Protein AF-A0A6B3HW92-F1 (afdb_monomer)

Radius of gyration: 14.8 Å; Cα contacts (8 Å, |Δi|>4): 88; chains: 1; bounding box: 36×32×35 Å

pLDDT: mean 83.39, std 13.57, range [47.34, 96.81]

Nearest PDB structures (foldseek):
  3mjv-assembly2_B  TM=8.533E-01  e=2.919E-03  Streptomyces nodosus
  3mjs-assembly1_A  TM=8.514E-01  e=3.133E-03  Streptomyces nodosus
  7s6c-assembly1_C  TM=8.691E-01  e=7.332E-03  Saccharopolyspora erythraea
  6wh9-assembly1_G  TM=7.352E-01  e=1.842E-02  Saccharopolyspora erythraea

Secondary structure (DSSP, 8-state):
-TTTGGGG-S---EEE-GGG-----SSS-PSPHHHHHHHHHHHHHHHTT--S-EEE--SSSS-SSTTSPP-HHHHGGG-

Mean predicted aligned error: 6.38 Å

Foldseek 3Di:
DLVPCVVVPADLAEEDAQLVDDDPPPDDDDQQSNVVVVVVVVVVCVVSVRPHDYHYDHDQLDDPDPPTHHDVSSVVVVD

Structure (mmCIF, N/CA/C/O backbone):
data_AF-A0A6B3HW92-F1
#
_entry.id   AF-A0A6B3HW92-F1
#
loop_
_atom_site.group_PDB
_atom_site.id
_atom_site.type_symbol
_atom_site.label_atom_id
_atom_site.label_alt_id
_atom_site.label_comp_id
_atom_site.label_asym_id
_atom_site.label_entity_id
_atom_site.label_seq_id
_atom_site.pdbx_PDB_ins_code
_atom_site.Cartn_x
_atom_site.Cartn_y
_atom_site.Cartn_z
_atom_site.occupancy
_atom_site.B_iso_or_equiv
_atom_site.auth_seq_id
_atom_site.auth_comp_id
_atom_site.auth_asym_id
_atom_site.auth_atom_id
_atom_site.pdbx_PDB_model_num
ATOM 1 N N . LEU A 1 1 ? -5.288 17.112 6.753 1.00 62.34 1 LEU A N 1
ATOM 2 C CA . LEU A 1 1 ? -5.911 15.776 6.877 1.00 62.34 1 LEU A CA 1
ATOM 3 C C . LEU A 1 1 ? -6.514 15.576 8.268 1.00 62.34 1 LEU A C 1
ATOM 5 O O . LEU A 1 1 ? -7.728 15.504 8.360 1.00 62.34 1 LEU A O 1
ATOM 9 N N . ALA A 1 2 ? -5.707 15.606 9.337 1.00 62.56 2 ALA A N 1
ATOM 10 C CA . ALA A 1 2 ? -6.147 15.394 10.725 1.00 62.56 2 ALA A CA 1
ATOM 11 C C . ALA A 1 2 ? -7.342 16.253 11.183 1.00 62.56 2 ALA A C 1
ATOM 13 O O . ALA A 1 2 ? -8.171 15.782 11.945 1.00 62.56 2 ALA A O 1
ATOM 14 N N . LEU A 1 3 ? -7.469 17.487 10.683 1.00 68.00 3 LEU A N 1
ATOM 15 C CA . LEU A 1 3 ? -8.580 18.384 11.029 1.00 68.00 3 LEU A CA 1
ATOM 16 C C . LEU A 1 3 ? -9.914 18.038 10.350 1.00 68.00 3 LEU A C 1
ATOM 18 O O . LEU A 1 3 ? -10.948 18.499 10.815 1.00 68.00 3 LEU A O 1
ATOM 22 N N . MET A 1 4 ? -9.900 17.253 9.269 1.00 69.94 4 MET A N 1
ATOM 23 C CA . MET A 1 4 ? -11.120 16.823 8.572 1.00 69.94 4 MET A CA 1
ATOM 24 C C . MET A 1 4 ? -11.621 15.466 9.060 1.00 69.94 4 MET A C 1
ATOM 26 O O . MET A 1 4 ? -12.812 15.227 9.125 1.00 69.94 4 MET A O 1
ATOM 30 N N . LEU A 1 5 ? -10.726 14.585 9.498 1.00 66.81 5 LEU A N 1
ATOM 31 C CA . LEU A 1 5 ? -11.079 13.230 9.930 1.00 66.81 5 LEU A CA 1
ATOM 32 C C . LEU A 1 5 ? -12.125 13.110 11.065 1.00 66.81 5 LEU A C 1
ATOM 34 O O . LEU A 1 5 ? -12.864 12.125 11.038 1.00 66.81 5 LEU A O 1
ATOM 38 N N . PRO A 1 6 ? -12.274 14.061 12.015 1.00 64.50 6 PRO A N 1
ATOM 39 C CA . PRO A 1 6 ? -13.277 13.966 13.076 1.00 64.50 6 PRO A CA 1
ATOM 40 C C . PRO A 1 6 ? -14.721 13.888 12.565 1.00 64.50 6 PRO A C 1
ATOM 42 O O . P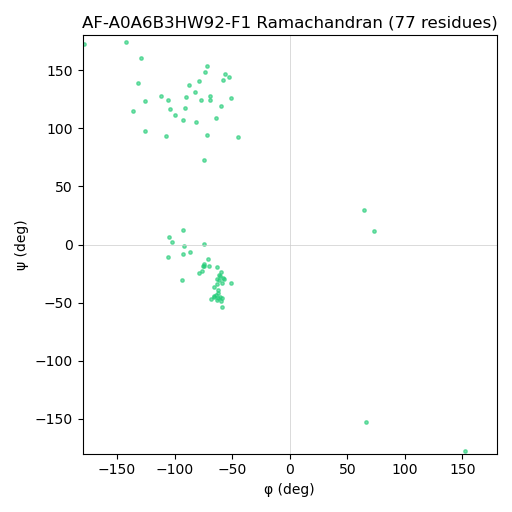RO A 1 6 ? -15.581 13.370 13.274 1.00 64.50 6 PRO A O 1
ATOM 45 N N . GLU A 1 7 ? -15.000 14.373 11.348 1.00 71.06 7 GLU A N 1
ATOM 46 C CA . GLU A 1 7 ? -16.346 14.335 10.759 1.00 71.06 7 GLU A CA 1
ATOM 47 C C . GLU A 1 7 ? -16.758 12.933 10.273 1.00 71.06 7 GLU A C 1
ATOM 49 O O . GLU A 1 7 ? -17.945 12.663 10.100 1.00 71.06 7 GLU A O 1
ATOM 54 N N . PHE A 1 8 ? -15.796 12.017 10.109 1.00 70.12 8 PHE A N 1
ATOM 55 C CA . PHE A 1 8 ? -16.013 10.679 9.547 1.00 70.12 8 PHE A CA 1
ATOM 56 C C . PHE A 1 8 ? -16.060 9.554 10.594 1.00 70.12 8 PHE A C 1
ATOM 58 O O . PHE A 1 8 ? -16.223 8.388 10.234 1.00 70.12 8 PHE A O 1
ATOM 65 N N . GLY A 1 9 ? -15.954 9.877 11.888 1.00 76.00 9 GLY A N 1
ATOM 66 C CA . GLY A 1 9 ? -15.910 8.875 12.956 1.00 76.00 9 GLY A CA 1
ATOM 67 C C . GLY A 1 9 ? -14.644 8.008 12.903 1.00 76.00 9 GLY A C 1
ATOM 68 O O . GLY A 1 9 ? -13.589 8.447 12.451 1.00 76.00 9 GLY A O 1
ATOM 69 N N . THR A 1 10 ? -14.718 6.772 13.405 1.00 83.75 10 THR A N 1
ATOM 70 C CA . THR A 1 10 ? -13.567 5.855 13.412 1.00 83.75 10 THR A CA 1
ATOM 71 C C . THR A 1 10 ? -13.222 5.392 11.995 1.00 83.75 10 THR A C 1
ATOM 73 O O . THR A 1 10 ? -14.053 4.810 11.300 1.00 83.75 10 THR A O 1
ATOM 76 N N . LEU A 1 11 ? -11.970 5.597 11.583 1.00 87.94 11 LEU A N 1
ATOM 77 C CA . LEU A 1 11 ? -11.449 5.119 10.304 1.00 87.94 11 LEU A CA 1
ATOM 78 C C . LEU A 1 11 ? -11.329 3.591 10.293 1.00 87.94 11 LEU A C 1
ATOM 80 O O . LEU A 1 11 ? -10.665 3.009 11.146 1.00 87.94 11 LEU A O 1
ATOM 84 N N . ALA A 1 12 ? -11.899 2.952 9.271 1.00 92.75 12 ALA A N 1
ATOM 85 C CA . ALA A 1 12 ? -11.663 1.532 8.998 1.00 92.75 12 ALA A CA 1
ATOM 86 C C . ALA A 1 12 ? -10.267 1.269 8.396 1.00 92.75 12 ALA A C 1
ATOM 88 O O . ALA A 1 12 ? -9.784 0.141 8.429 1.00 92.75 12 ALA A O 1
ATOM 89 N N . GLY A 1 13 ? -9.629 2.310 7.852 1.00 93.25 13 GLY A N 1
ATOM 90 C CA . GLY A 1 13 ? -8.250 2.307 7.376 1.00 93.25 13 GLY A CA 1
ATOM 91 C C . GLY A 1 13 ? -8.003 3.316 6.257 1.00 93.25 13 GLY A C 1
ATOM 92 O O . GLY A 1 13 ? -8.887 4.092 5.888 1.00 93.25 13 GLY A O 1
ATOM 93 N N . VAL A 1 14 ? -6.773 3.325 5.754 1.00 94.06 14 VAL A N 1
ATOM 94 C CA . VAL A 1 14 ? -6.243 4.311 4.811 1.00 94.06 14 VAL A CA 1
ATOM 95 C C . VAL A 1 14 ? -5.688 3.581 3.596 1.00 94.06 14 VAL A C 1
ATOM 97 O O . VAL A 1 14 ? -4.802 2.742 3.725 1.00 94.06 14 VAL A O 1
ATOM 100 N N . LEU A 1 15 ? -6.182 3.917 2.404 1.00 95.81 15 LEU A N 1
ATOM 101 C CA . LEU A 1 15 ? -5.609 3.454 1.140 1.00 95.81 15 LEU A CA 1
ATOM 102 C C . LEU A 1 15 ? -4.720 4.556 0.554 1.00 95.81 15 LEU A C 1
ATOM 104 O O . LEU A 1 15 ? -5.211 5.599 0.124 1.00 95.81 15 LEU A O 1
ATOM 108 N N . SER A 1 16 ? -3.413 4.319 0.531 1.00 94.31 16 SER A N 1
ATOM 109 C CA . SER A 1 16 ? -2.421 5.212 -0.061 1.00 94.31 16 SER A CA 1
ATOM 110 C C . SER A 1 16 ? -2.188 4.877 -1.529 1.00 94.31 16 SER A C 1
ATOM 112 O O . SER A 1 16 ? -1.849 3.745 -1.874 1.00 94.31 16 SER A O 1
ATOM 114 N N . LEU A 1 17 ? -2.311 5.891 -2.386 1.00 93.06 17 LEU A N 1
ATOM 115 C CA . LEU A 1 17 ? -1.936 5.837 -3.803 1.00 93.06 17 LEU A CA 1
ATOM 116 C C . LEU A 1 17 ? -0.621 6.582 -4.082 1.00 93.06 17 LEU A C 1
ATOM 118 O O . LEU A 1 17 ? -0.241 6.743 -5.238 1.00 93.06 17 LEU A O 1
ATOM 122 N N . LEU A 1 18 ? 0.076 7.050 -3.039 1.00 89.88 18 LEU A N 1
ATOM 123 C CA . LEU A 1 18 ? 1.298 7.857 -3.167 1.00 89.88 18 LEU A CA 1
ATOM 124 C C . LEU A 1 18 ? 2.421 7.098 -3.878 1.00 89.88 18 LEU A C 1
ATOM 126 O O . LEU A 1 18 ? 3.207 7.696 -4.603 1.00 89.88 18 LEU A O 1
ATOM 130 N N . ALA A 1 19 ? 2.449 5.775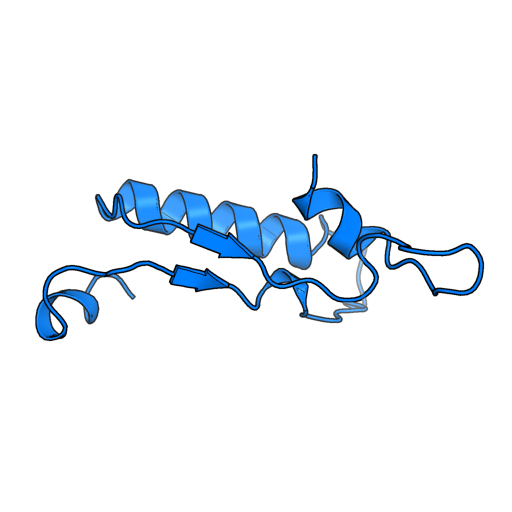 -3.728 1.00 88.81 19 ALA A N 1
ATOM 131 C CA . ALA A 1 19 ? 3.416 4.929 -4.405 1.00 88.81 19 ALA A CA 1
ATOM 132 C C . ALA A 1 19 ? 3.171 4.797 -5.918 1.00 88.81 19 ALA A C 1
ATOM 134 O O . ALA A 1 19 ? 4.045 4.327 -6.636 1.00 88.81 19 ALA A O 1
ATOM 135 N N . LEU A 1 20 ? 2.012 5.233 -6.424 1.00 88.50 20 LEU A N 1
ATOM 136 C CA . LEU A 1 20 ? 1.712 5.276 -7.858 1.00 88.50 20 LEU A CA 1
ATOM 137 C C . LEU A 1 20 ? 2.175 6.571 -8.530 1.00 88.50 20 LEU A C 1
ATOM 139 O O . LEU A 1 20 ? 2.047 6.682 -9.749 1.00 88.50 20 LEU A O 1
ATOM 143 N N . ALA A 1 21 ? 2.660 7.550 -7.761 1.00 76.69 21 ALA A N 1
ATOM 144 C CA . ALA A 1 21 ? 3.162 8.795 -8.315 1.00 76.69 21 ALA A CA 1
ATOM 145 C C . ALA A 1 21 ? 4.396 8.508 -9.184 1.00 76.69 21 ALA A C 1
ATOM 147 O O . ALA A 1 21 ? 5.462 8.151 -8.688 1.00 76.69 21 ALA A O 1
ATOM 148 N N . ASP A 1 22 ? 4.228 8.649 -10.496 1.00 63.75 22 ASP A N 1
ATOM 149 C CA . ASP A 1 22 ? 5.328 8.661 -11.450 1.00 63.75 22 ASP A CA 1
ATOM 150 C C . ASP A 1 22 ? 5.908 10.079 -11.444 1.00 63.75 22 ASP A C 1
ATOM 152 O O . ASP A 1 22 ? 5.287 10.994 -11.982 1.00 63.75 22 ASP A O 1
ATOM 156 N N . ASP A 1 23 ? 7.077 10.281 -10.835 1.00 60.94 23 ASP A N 1
ATOM 157 C CA . ASP A 1 23 ? 7.760 11.572 -10.923 1.00 60.94 23 ASP A CA 1
ATOM 158 C C . ASP A 1 23 ? 9.197 11.386 -11.425 1.00 60.94 23 ASP A C 1
ATOM 160 O O . ASP A 1 23 ? 10.106 11.067 -10.652 1.00 60.94 23 ASP A O 1
ATOM 164 N N . PRO A 1 24 ? 9.455 11.587 -12.729 1.00 56.03 24 PRO A N 1
ATOM 165 C CA . PRO A 1 24 ? 10.782 11.954 -13.174 1.00 56.03 24 PRO A CA 1
ATOM 166 C C . PRO A 1 24 ? 10.984 13.426 -12.794 1.00 56.03 24 PRO A C 1
ATOM 168 O O . PRO A 1 24 ? 10.938 14.298 -13.660 1.00 56.03 24 PRO A O 1
ATOM 171 N N . HIS A 1 25 ? 11.166 13.724 -11.502 1.00 49.97 25 HIS A N 1
ATOM 172 C CA . HIS A 1 25 ? 11.430 15.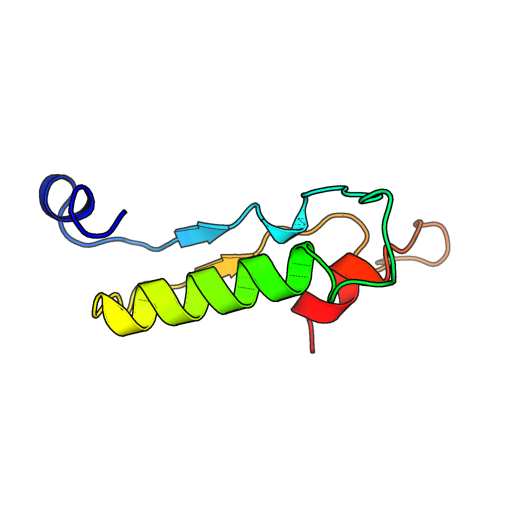095 -11.076 1.00 49.97 25 HIS A CA 1
ATOM 173 C C . HIS A 1 25 ? 12.719 15.573 -11.771 1.00 49.97 25 HIS A C 1
ATOM 175 O O . HIS A 1 25 ? 13.772 14.950 -11.586 1.00 49.97 25 HIS A O 1
ATOM 181 N N . PRO A 1 26 ? 12.686 16.635 -12.598 1.00 47.34 26 PRO A N 1
ATOM 182 C CA . PRO A 1 26 ? 13.884 17.137 -13.252 1.00 47.34 26 PRO A CA 1
ATOM 183 C C . PRO A 1 26 ? 14.760 17.832 -12.201 1.00 47.34 26 PRO A C 1
ATOM 185 O O . PRO A 1 26 ? 14.576 19.003 -11.885 1.00 47.34 26 PRO A O 1
ATOM 188 N N . GLY A 1 27 ? 15.708 17.090 -11.629 1.00 56.69 27 GLY A N 1
ATOM 189 C CA . GLY A 1 27 ? 16.588 17.564 -10.564 1.00 56.69 27 GLY A CA 1
ATOM 190 C C . GLY A 1 27 ? 17.606 16.503 -10.121 1.00 56.69 27 GLY A C 1
ATOM 191 O O . GLY A 1 27 ? 17.557 15.364 -10.590 1.00 56.69 27 GLY A O 1
ATOM 192 N N . PRO A 1 28 ? 18.572 16.854 -9.250 1.00 52.03 28 PRO A N 1
ATOM 193 C CA . PRO A 1 28 ? 19.492 15.875 -8.664 1.00 52.03 28 PRO A CA 1
ATOM 194 C C . PRO A 1 28 ? 18.697 14.776 -7.945 1.00 52.03 28 PRO A C 1
ATOM 196 O O . PRO A 1 28 ? 17.647 15.089 -7.400 1.00 52.03 28 PRO A O 1
ATOM 199 N N . ARG A 1 29 ? 19.191 13.520 -7.938 1.00 54.00 29 ARG A N 1
ATOM 200 C CA . ARG A 1 29 ? 18.535 12.343 -7.318 1.00 54.00 29 ARG A CA 1
ATOM 201 C C . ARG A 1 29 ? 17.991 12.680 -5.924 1.00 54.00 29 ARG A C 1
ATOM 203 O O . ARG A 1 29 ? 18.708 12.577 -4.931 1.00 54.00 29 ARG A O 1
ATOM 210 N N . THR A 1 30 ? 16.729 13.075 -5.860 1.00 57.75 30 THR A N 1
ATOM 211 C CA . THR A 1 30 ? 15.971 13.165 -4.622 1.00 57.75 30 THR A CA 1
ATOM 212 C C . THR A 1 30 ? 15.660 11.745 -4.156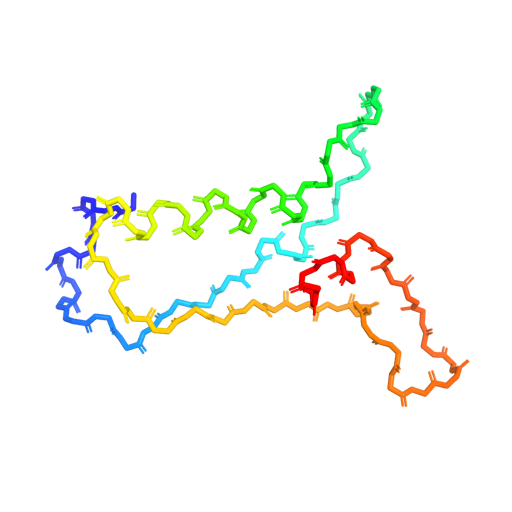 1.00 57.75 30 THR A C 1
ATOM 214 O O . THR A 1 30 ? 15.618 10.829 -4.987 1.00 57.75 30 THR A O 1
ATOM 217 N N . PRO A 1 31 ? 15.469 11.516 -2.844 1.00 60.38 31 PRO A N 1
ATOM 218 C CA . PRO A 1 31 ? 14.885 10.263 -2.391 1.00 60.38 31 PRO A CA 1
ATOM 219 C C . PRO A 1 31 ? 13.569 10.032 -3.134 1.00 60.38 31 PRO A C 1
ATOM 221 O O . PRO A 1 31 ? 12.866 10.986 -3.474 1.00 60.38 31 PRO A O 1
ATOM 224 N N . ASP A 1 32 ? 13.292 8.767 -3.442 1.00 69.81 32 ASP A N 1
ATOM 225 C CA . ASP A 1 32 ? 12.156 8.386 -4.268 1.00 69.81 32 ASP A CA 1
ATOM 226 C C . ASP A 1 32 ? 10.873 9.036 -3.736 1.00 69.81 32 ASP A C 1
ATOM 228 O O . ASP A 1 32 ? 10.571 8.933 -2.541 1.00 69.81 32 ASP A O 1
ATOM 232 N N . ALA A 1 33 ? 10.145 9.749 -4.598 1.00 73.94 33 ALA A N 1
ATOM 233 C CA . ALA A 1 33 ? 8.911 10.431 -4.220 1.00 73.94 33 ALA A CA 1
ATOM 234 C C . ALA A 1 33 ? 7.880 9.432 -3.669 1.00 73.94 33 ALA A C 1
ATOM 236 O O . ALA A 1 33 ? 7.161 9.746 -2.717 1.00 73.94 33 ALA A O 1
ATOM 237 N N . CYS A 1 34 ? 7.891 8.202 -4.196 1.00 79.19 34 CYS A N 1
ATOM 238 C CA . CYS A 1 34 ? 7.097 7.078 -3.716 1.00 79.19 34 CYS A CA 1
ATOM 239 C C . CYS A 1 34 ? 7.398 6.755 -2.242 1.00 79.19 34 CYS A C 1
ATOM 241 O O . CYS A 1 34 ? 6.492 6.742 -1.399 1.00 79.19 34 CYS A O 1
ATOM 243 N N . LEU A 1 35 ? 8.677 6.538 -1.907 1.00 85.44 35 LEU A N 1
ATOM 244 C CA . LEU A 1 35 ? 9.087 6.183 -0.547 1.00 85.44 35 LEU A CA 1
ATOM 245 C C . LEU A 1 35 ? 8.884 7.357 0.412 1.00 85.44 35 LEU A C 1
ATOM 247 O O . LEU A 1 35 ? 8.301 7.193 1.482 1.00 85.44 35 LEU A O 1
ATOM 251 N N . THR A 1 36 ? 9.320 8.552 0.014 1.00 87.00 36 THR A N 1
ATOM 252 C CA . THR A 1 36 ? 9.220 9.758 0.845 1.00 87.00 36 THR A CA 1
ATOM 253 C C . THR A 1 36 ? 7.763 10.075 1.173 1.00 87.00 36 THR A C 1
ATOM 255 O O . THR A 1 36 ? 7.436 10.316 2.334 1.00 87.00 36 THR A O 1
ATOM 258 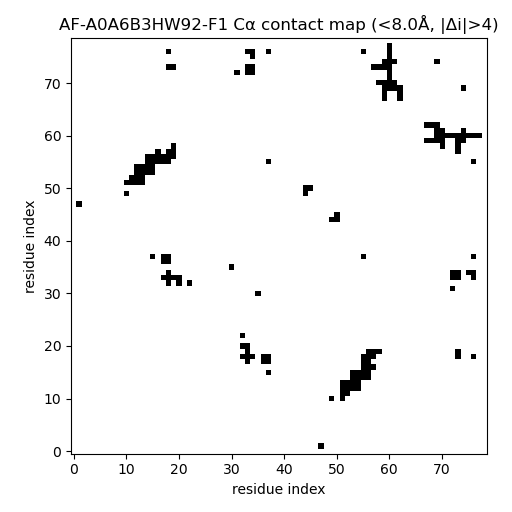N N . GLY A 1 37 ? 6.867 10.014 0.182 1.00 87.44 37 GLY A N 1
ATOM 259 C CA . GLY A 1 37 ? 5.435 10.213 0.397 1.00 87.44 37 GLY A CA 1
ATOM 260 C C . GLY A 1 37 ? 4.832 9.163 1.332 1.00 87.44 37 GLY A C 1
ATOM 261 O O . GLY A 1 37 ? 4.066 9.508 2.231 1.00 87.44 37 GLY A O 1
ATOM 262 N N . THR A 1 38 ? 5.217 7.895 1.172 1.00 90.94 38 THR A N 1
ATOM 263 C CA . THR A 1 38 ? 4.745 6.800 2.036 1.00 90.94 38 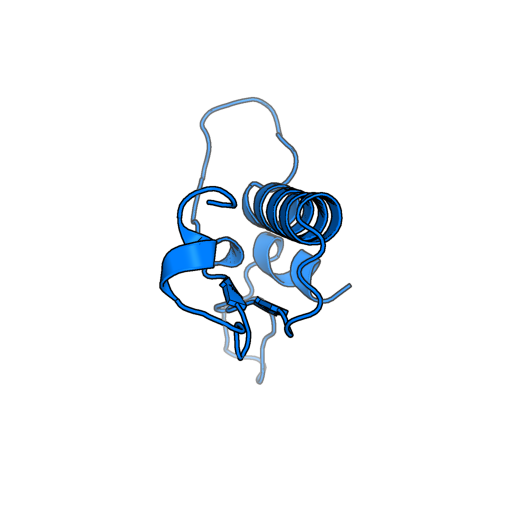THR A CA 1
ATOM 264 C C . THR A 1 38 ? 5.203 6.980 3.488 1.00 90.94 38 THR A C 1
ATOM 266 O O . THR A 1 38 ? 4.394 6.834 4.405 1.00 90.94 38 THR A O 1
ATOM 269 N N . LEU A 1 39 ? 6.463 7.370 3.712 1.00 92.44 39 LEU A N 1
ATOM 270 C CA . LEU A 1 39 ? 6.999 7.641 5.050 1.00 92.44 39 LEU A CA 1
ATOM 271 C C . LEU A 1 39 ? 6.328 8.848 5.711 1.00 92.44 39 LEU A C 1
ATOM 273 O O . LEU A 1 39 ? 5.947 8.768 6.878 1.00 92.44 39 LEU A O 1
ATOM 277 N N . LEU A 1 40 ? 6.139 9.942 4.967 1.00 92.88 40 LEU A N 1
ATOM 278 C CA . LEU A 1 40 ? 5.457 11.134 5.476 1.00 92.88 40 LEU A CA 1
ATOM 279 C C . LEU A 1 40 ? 4.003 10.839 5.854 1.00 92.88 40 LEU A C 1
ATOM 281 O O . LEU A 1 40 ? 3.521 11.338 6.869 1.00 92.88 40 LEU A O 1
ATOM 285 N N . LEU A 1 41 ? 3.305 10.011 5.070 1.00 92.50 41 LEU A N 1
ATOM 286 C CA . LEU A 1 41 ? 1.953 9.577 5.413 1.00 92.50 41 LEU A CA 1
ATOM 287 C C . LEU A 1 41 ? 1.947 8.761 6.709 1.00 92.50 41 LEU A C 1
ATOM 289 O O . LEU A 1 41 ? 1.140 9.043 7.591 1.00 92.50 41 LEU A O 1
ATOM 293 N N . LEU A 1 42 ? 2.847 7.784 6.838 1.00 93.56 42 LEU A N 1
ATOM 294 C CA . LEU A 1 42 ? 2.948 6.954 8.039 1.00 93.56 42 LEU A CA 1
ATOM 295 C C . LEU A 1 42 ? 3.213 7.806 9.291 1.00 93.56 42 LEU A C 1
ATOM 297 O O . LEU A 1 42 ? 2.536 7.638 10.304 1.00 93.56 42 LEU A O 1
ATOM 301 N N . GLN A 1 43 ? 4.150 8.754 9.198 1.00 94.50 43 GLN A N 1
ATOM 302 C CA . GLN A 1 43 ? 4.454 9.703 10.272 1.00 94.50 43 GLN A CA 1
ATOM 303 C C . GLN A 1 43 ? 3.232 10.551 10.632 1.00 94.50 43 GLN A C 1
ATOM 305 O O . GLN A 1 43 ? 2.855 10.610 11.796 1.00 94.50 43 GLN A O 1
ATOM 310 N N . ALA A 1 44 ? 2.552 11.127 9.638 1.00 92.19 44 ALA A N 1
ATOM 311 C CA . ALA A 1 44 ? 1.381 11.967 9.871 1.00 92.19 44 ALA A CA 1
ATOM 312 C C . ALA A 1 44 ? 0.210 11.209 10.521 1.00 92.19 44 ALA A C 1
ATOM 314 O O . ALA A 1 44 ? -0.531 11.795 11.314 1.00 92.19 44 ALA A O 1
ATOM 315 N N . LEU A 1 45 ? 0.025 9.923 10.196 1.00 91.81 45 LEU A N 1
ATOM 316 C CA . LEU A 1 45 ? -0.970 9.070 10.855 1.00 91.81 45 LEU A CA 1
ATOM 317 C C . LEU A 1 45 ? -0.613 8.844 12.330 1.00 91.81 45 LEU A C 1
ATOM 319 O O . LEU A 1 45 ? -1.480 9.017 13.187 1.00 91.81 45 LEU A O 1
ATOM 323 N N . GLY A 1 46 ? 0.660 8.553 12.624 1.00 92.25 46 GLY A N 1
ATOM 324 C CA . GLY A 1 46 ? 1.166 8.412 13.993 1.00 92.25 46 GLY A CA 1
ATOM 325 C C . GLY A 1 46 ? 1.038 9.700 14.811 1.00 92.25 46 GLY A C 1
ATOM 326 O O . GLY A 1 46 ? 0.501 9.674 15.917 1.00 92.25 46 GLY A O 1
ATOM 327 N N . ASP A 1 47 ? 1.420 10.840 14.235 1.00 93.06 47 ASP A N 1
ATOM 328 C CA . ASP A 1 47 ? 1.284 12.165 14.857 1.00 93.06 47 ASP A CA 1
ATOM 329 C C . ASP A 1 47 ? -0.184 12.526 15.150 1.00 93.06 47 ASP A C 1
ATOM 331 O O . ASP A 1 47 ? -0.477 13.302 16.060 1.00 93.06 47 ASP A O 1
ATOM 335 N N . SER A 1 48 ? -1.117 11.954 14.383 1.00 89.19 48 SER A N 1
ATOM 336 C CA . SER A 1 48 ? -2.562 12.156 14.543 1.00 89.19 48 SER A CA 1
ATOM 337 C C . SER A 1 48 ? -3.231 11.119 15.455 1.00 89.19 48 SER A C 1
ATOM 339 O O . SER A 1 48 ? -4.442 11.203 15.659 1.00 89.19 48 SER A O 1
ATOM 341 N N . GLY A 1 49 ? -2.486 10.138 15.979 1.00 89.75 49 GLY A N 1
ATOM 342 C CA . GLY A 1 49 ? -3.033 9.049 16.798 1.00 89.75 49 GLY A CA 1
ATOM 343 C C . GLY A 1 49 ? -3.999 8.131 16.041 1.00 89.75 49 GLY A C 1
ATOM 344 O O . GLY A 1 49 ? -4.959 7.629 16.624 1.00 89.75 49 GLY A O 1
ATOM 345 N N . ILE A 1 50 ? -3.809 7.968 14.728 1.00 89.62 50 ILE A N 1
ATOM 346 C CA . ILE A 1 50 ? -4.662 7.118 13.892 1.00 89.62 50 ILE A CA 1
ATOM 347 C C . ILE A 1 50 ? -4.057 5.717 13.823 1.00 89.62 50 ILE A C 1
ATOM 349 O O . ILE A 1 50 ? -3.095 5.489 13.095 1.00 89.62 50 ILE A O 1
ATOM 353 N N . ASP A 1 51 ? -4.695 4.771 14.509 1.00 90.62 51 ASP A N 1
ATOM 354 C CA . ASP A 1 51 ? -4.272 3.362 14.565 1.00 90.62 51 ASP A CA 1
ATOM 355 C C . ASP A 1 51 ? -4.944 2.472 13.500 1.00 90.62 51 ASP A C 1
ATOM 357 O O . ASP A 1 51 ? -4.913 1.241 13.570 1.00 90.62 51 ASP A O 1
ATOM 361 N N . ALA A 1 52 ? -5.606 3.077 12.512 1.00 92.44 52 ALA A N 1
ATOM 362 C CA . ALA A 1 52 ? -6.289 2.338 11.459 1.00 92.44 52 ALA A CA 1
ATOM 363 C C . ALA A 1 52 ? -5.277 1.728 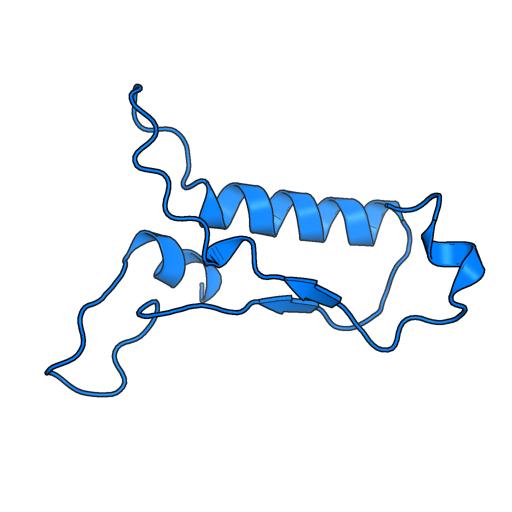10.460 1.00 92.44 52 ALA A C 1
ATOM 365 O O . ALA A 1 52 ? -4.231 2.331 10.209 1.00 92.44 52 ALA A O 1
ATOM 366 N N . PRO A 1 53 ? -5.572 0.568 9.842 1.00 95.75 53 PRO A N 1
ATOM 367 C CA . PRO A 1 53 ? -4.653 -0.062 8.899 1.00 95.75 53 PRO A CA 1
ATOM 368 C C . PRO A 1 53 ? -4.301 0.852 7.719 1.00 95.75 53 PRO A C 1
ATOM 370 O O . PRO A 1 53 ? -5.169 1.537 7.175 1.00 95.75 53 PRO A O 1
ATOM 373 N N . LEU A 1 54 ? -3.041 0.809 7.287 1.00 94.75 54 LEU A N 1
ATOM 374 C CA . LEU A 1 54 ? -2.555 1.468 6.077 1.00 94.75 54 LEU A CA 1
ATOM 375 C C . LEU A 1 54 ? -2.314 0.422 4.982 1.00 94.75 54 LEU A C 1
ATOM 377 O O . LEU A 1 54 ? -1.535 -0.510 5.173 1.00 94.75 54 LEU A O 1
ATOM 381 N N . TRP A 1 55 ? -2.936 0.608 3.820 1.00 96.81 55 TRP A N 1
ATOM 382 C CA . TRP A 1 55 ? -2.666 -0.165 2.607 1.00 96.81 55 TRP A CA 1
ATOM 383 C C . TRP A 1 55 ? -2.016 0.726 1.555 1.00 96.81 55 TRP A C 1
ATOM 385 O O . TRP A 1 55 ? -2.556 1.774 1.209 1.00 96.81 55 TRP A O 1
ATOM 395 N N . CYS A 1 56 ? -0.881 0.299 1.007 1.00 95.44 56 CYS A N 1
ATOM 396 C CA . CYS A 1 56 ? -0.177 1.013 -0.057 1.00 95.44 56 CYS A CA 1
ATOM 397 C C . CYS A 1 56 ? -0.407 0.314 -1.399 1.00 95.44 56 CYS A C 1
ATOM 399 O O . CYS A 1 56 ? 0.004 -0.832 -1.585 1.00 95.44 56 CYS A O 1
ATOM 401 N N . ALA A 1 57 ? -1.049 0.998 -2.344 1.00 95.38 57 ALA A N 1
ATOM 402 C CA . ALA A 1 57 ? -1.223 0.484 -3.697 1.00 95.38 57 ALA A CA 1
ATOM 403 C C . ALA A 1 57 ? 0.036 0.741 -4.535 1.00 95.38 57 ALA A C 1
ATOM 405 O O . ALA A 1 57 ? 0.525 1.867 -4.599 1.00 95.38 57 ALA A O 1
ATOM 406 N N . THR A 1 58 ? 0.523 -0.293 -5.217 1.00 92.94 58 THR A N 1
ATOM 407 C CA . THR A 1 58 ? 1.663 -0.222 -6.142 1.00 92.94 58 THR A CA 1
ATOM 408 C C . THR A 1 58 ? 1.303 -0.850 -7.492 1.00 92.94 58 THR A C 1
ATOM 410 O O . THR A 1 58 ? 0.344 -1.617 -7.593 1.00 92.94 58 THR A O 1
ATOM 413 N N . ARG A 1 59 ? 2.058 -0.523 -8.545 1.00 92.19 59 ARG A N 1
ATOM 414 C CA . ARG A 1 59 ? 1.955 -1.094 -9.894 1.00 92.19 59 ARG A CA 1
ATOM 415 C C . ARG A 1 59 ? 3.354 -1.393 -10.428 1.00 92.19 59 ARG A C 1
ATOM 417 O O . ARG A 1 59 ? 4.134 -0.477 -10.662 1.00 92.19 59 ARG A O 1
ATOM 424 N N . GLY A 1 60 ? 3.659 -2.670 -10.644 1.00 91.69 60 GLY A N 1
ATOM 425 C CA . GLY A 1 60 ? 4.990 -3.105 -11.081 1.00 91.69 60 GLY A CA 1
ATOM 426 C C . GLY A 1 60 ? 6.060 -3.023 -9.986 1.00 91.69 60 GLY A C 1
ATOM 427 O O . GLY A 1 60 ? 7.240 -3.142 -10.284 1.00 91.69 60 GLY A O 1
ATOM 428 N N . ALA A 1 61 ? 5.693 -2.819 -8.715 1.00 92.31 61 ALA A N 1
ATOM 429 C CA . ALA A 1 61 ? 6.649 -2.911 -7.603 1.00 92.31 61 ALA A CA 1
ATOM 430 C C . ALA A 1 61 ? 7.231 -4.323 -7.446 1.00 92.31 61 ALA A C 1
ATOM 432 O O . ALA A 1 61 ? 8.365 -4.484 -7.005 1.00 92.31 61 ALA A O 1
ATOM 433 N N . VAL A 1 62 ? 6.446 -5.332 -7.822 1.00 93.88 62 VAL A N 1
ATOM 434 C CA . VAL A 1 62 ? 6.812 -6.745 -7.833 1.00 93.88 62 VAL A CA 1
ATOM 435 C C . VAL A 1 62 ? 6.390 -7.307 -9.184 1.00 93.88 62 VAL A C 1
ATOM 437 O O . VAL A 1 62 ? 5.318 -6.956 -9.672 1.00 93.88 62 VAL A O 1
ATOM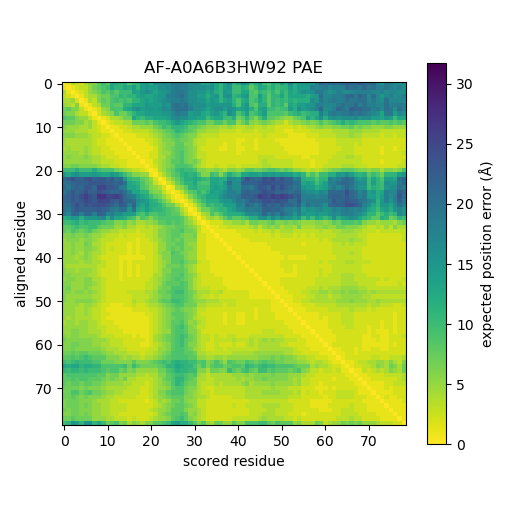 440 N N . ALA A 1 63 ? 7.233 -8.157 -9.765 1.00 94.81 63 ALA A N 1
ATOM 441 C CA . ALA A 1 63 ? 6.882 -8.965 -10.922 1.00 94.81 63 ALA A CA 1
ATOM 442 C C . ALA A 1 63 ? 6.329 -10.313 -10.436 1.00 94.81 63 ALA A C 1
ATOM 444 O O . ALA A 1 63 ? 7.034 -11.061 -9.750 1.00 94.81 63 ALA A O 1
ATOM 445 N N . ALA A 1 64 ? 5.068 -10.603 -10.745 1.00 92.75 64 ALA A N 1
ATOM 446 C CA . ALA A 1 64 ? 4.423 -11.880 -10.448 1.00 92.75 64 ALA A CA 1
ATOM 447 C C . ALA A 1 64 ? 4.867 -12.988 -11.420 1.00 92.75 64 ALA A C 1
ATOM 449 O O . ALA A 1 64 ? 4.819 -14.171 -11.077 1.00 92.75 64 ALA A O 1
ATOM 450 N N . ASP A 1 65 ? 5.349 -12.604 -12.604 1.00 94.06 65 ASP A N 1
ATOM 451 C CA . ASP A 1 65 ? 6.001 -13.483 -13.570 1.00 94.06 65 ASP A CA 1
ATOM 452 C C . ASP A 1 65 ? 7.182 -12.789 -14.277 1.00 94.06 65 ASP A C 1
ATOM 454 O O . ASP A 1 65 ? 7.454 -11.609 -14.076 1.00 94.06 65 ASP A O 1
ATOM 458 N N . GLY A 1 66 ? 7.927 -13.534 -15.099 1.00 92.62 66 GLY A N 1
ATOM 459 C CA . GLY A 1 66 ? 9.144 -13.035 -15.751 1.00 92.62 66 GLY A CA 1
ATOM 460 C C . GLY A 1 66 ? 8.931 -12.062 -16.917 1.00 92.62 66 GLY A C 1
ATOM 461 O O . GLY A 1 66 ? 9.915 -11.662 -17.539 1.00 92.62 66 GLY A O 1
ATOM 462 N N . THR A 1 67 ? 7.688 -11.724 -17.261 1.00 93.69 67 THR A N 1
ATOM 463 C CA . THR A 1 67 ? 7.342 -10.849 -18.393 1.00 93.69 67 THR A CA 1
ATOM 464 C C . THR A 1 67 ? 6.901 -9.452 -17.965 1.00 93.69 67 THR A C 1
ATOM 466 O O . THR A 1 67 ? 6.814 -8.555 -18.805 1.00 93.69 67 THR A O 1
ATOM 469 N N . GLU A 1 68 ? 6.660 -9.245 -16.671 1.00 94.38 68 GLU A N 1
ATOM 470 C CA . GLU A 1 68 ? 6.207 -7.968 -16.129 1.00 94.38 68 GLU A CA 1
ATOM 471 C C . GLU A 1 68 ? 7.352 -6.953 -15.981 1.00 94.38 68 GLU A C 1
ATOM 473 O O . GLU A 1 68 ? 8.472 -7.271 -15.575 1.00 94.38 68 GLU A O 1
ATOM 478 N N . GLU A 1 69 ? 7.060 -5.688 -16.288 1.00 92.00 69 GLU A N 1
ATOM 479 C CA . GLU A 1 69 ? 7.997 -4.582 -16.095 1.00 92.00 69 GLU A CA 1
ATOM 480 C C . GLU A 1 69 ? 8.062 -4.180 -14.614 1.00 92.00 69 GLU A C 1
ATOM 482 O O . GLU A 1 69 ? 7.052 -3.818 -14.004 1.00 92.00 69 GLU A O 1
ATOM 487 N N . VAL A 1 70 ? 9.271 -4.188 -14.046 1.00 91.19 70 VAL A N 1
ATOM 488 C CA . VAL A 1 70 ? 9.511 -3.768 -12.660 1.00 91.19 70 VAL A CA 1
ATOM 489 C C . VAL A 1 70 ? 9.746 -2.263 -12.584 1.00 91.19 70 VAL A C 1
ATOM 491 O O . VAL A 1 70 ? 10.516 -1.696 -13.357 1.00 91.19 70 VAL A O 1
ATOM 494 N N . ARG A 1 71 ? 9.144 -1.630 -11.575 1.00 88.38 71 ARG A N 1
ATOM 495 C CA . ARG A 1 71 ? 9.355 -0.239 -11.167 1.00 88.38 71 ARG A CA 1
ATOM 496 C C . ARG A 1 71 ? 10.138 -0.212 -9.852 1.00 88.38 71 ARG A C 1
ATOM 498 O O . ARG A 1 71 ? 9.523 -0.254 -8.784 1.00 88.38 71 ARG A O 1
ATOM 505 N N . PRO A 1 72 ? 11.484 -0.109 -9.892 1.00 85.56 72 PRO A N 1
ATOM 506 C CA . PRO A 1 72 ? 12.324 -0.208 -8.696 1.00 85.56 72 PRO A CA 1
ATOM 507 C C . PRO A 1 72 ? 11.990 0.820 -7.615 1.00 85.56 72 PRO A C 1
ATOM 509 O O . PRO A 1 72 ? 12.173 0.550 -6.433 1.00 85.56 72 PRO A O 1
ATOM 512 N N . GLY A 1 73 ? 11.477 1.985 -8.008 1.00 84.88 73 GLY A N 1
ATOM 513 C CA . GLY A 1 73 ? 11.056 2.997 -7.049 1.00 84.88 73 GLY A CA 1
ATOM 514 C C . GLY A 1 73 ? 9.862 2.590 -6.191 1.00 84.88 73 GLY A C 1
ATOM 515 O O . GLY A 1 73 ? 9.827 2.829 -4.986 1.00 84.88 73 GLY A O 1
ATOM 516 N N . GLN A 1 74 ? 8.915 1.864 -6.785 1.00 89.19 74 GLN A N 1
ATOM 517 C CA . GLN A 1 74 ? 7.764 1.329 -6.060 1.00 89.19 74 GLN A CA 1
ATOM 518 C C . GLN A 1 74 ? 8.111 0.065 -5.263 1.00 89.19 74 GLN A C 1
ATOM 520 O O . GLN A 1 74 ? 7.474 -0.212 -4.250 1.00 89.19 74 GLN A O 1
ATOM 525 N N . ALA A 1 75 ? 9.147 -0.678 -5.670 1.00 90.25 75 ALA A N 1
ATOM 526 C CA . ALA A 1 75 ? 9.634 -1.850 -4.939 1.00 90.25 75 ALA A CA 1
ATOM 527 C C . ALA A 1 75 ? 10.117 -1.507 -3.517 1.00 90.25 75 ALA A C 1
ATOM 529 O O . ALA A 1 75 ? 10.018 -2.337 -2.620 1.00 90.25 75 ALA A O 1
ATOM 530 N N . GLN A 1 76 ? 10.576 -0.271 -3.283 1.00 88.75 76 GLN A N 1
ATOM 531 C CA . GLN A 1 76 ? 11.033 0.183 -1.962 1.00 88.75 76 GLN A CA 1
ATOM 532 C C . GLN A 1 76 ? 9.927 0.186 -0.895 1.00 88.75 76 GLN A C 1
ATOM 534 O O . GLN A 1 76 ? 10.239 0.166 0.287 1.00 88.75 76 GLN A O 1
ATOM 539 N N . VAL A 1 77 ? 8.648 0.179 -1.289 1.00 90.12 77 VAL A N 1
ATOM 540 C CA . VAL A 1 77 ? 7.506 0.102 -0.356 1.00 90.12 77 VAL A CA 1
ATOM 541 C C . VAL A 1 77 ? 7.388 -1.279 0.305 1.00 90.12 77 VAL A C 1
ATOM 543 O O . VAL A 1 77 ? 6.723 -1.411 1.327 1.00 90.12 77 VAL A O 1
ATOM 546 N N . TRP A 1 78 ? 8.014 -2.310 -0.271 1.00 89.25 78 TRP A N 1
ATOM 547 C CA . TRP A 1 78 ? 7.926 -3.697 0.198 1.00 89.25 78 TRP A CA 1
ATOM 548 C C . TRP A 1 78 ? 9.034 -4.115 1.180 1.00 89.25 78 TRP A C 1
ATOM 550 O O . TRP A 1 78 ? 8.971 -5.235 1.687 1.00 89.25 78 TRP A O 1
ATOM 560 N N . GLY A 1 79 ? 10.054 -3.277 1.401 1.00 85.31 79 GLY A N 1
ATOM 561 C CA . GLY A 1 79 ? 11.187 -3.561 2.298 1.00 85.31 79 GLY A CA 1
ATOM 562 C C . GLY A 1 79 ? 10.943 -3.078 3.717 1.00 85.31 79 GLY A C 1
ATOM 563 O O . GLY A 1 79 ? 11.252 -3.855 4.647 1.00 85.31 79 GLY A O 1
#

Solvent-accessible surface area (backbone atoms only — not comparable to full-atom values): 4992 Å² total; per-residue 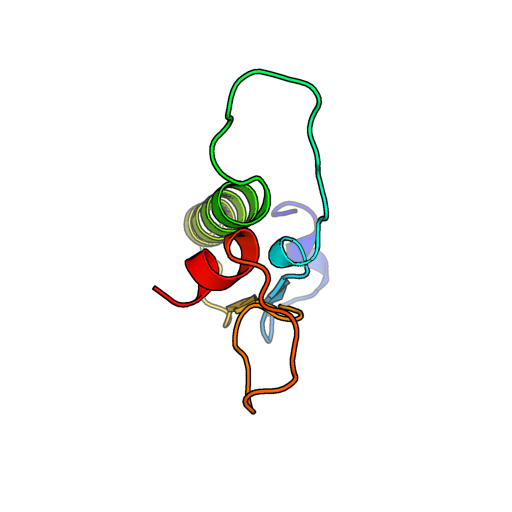(Å²): 110,76,88,60,47,74,83,69,58,82,65,87,49,44,82,41,59,48,39,58,57,84,72,90,67,92,65,78,91,63,78,49,65,20,46,53,46,49,50,53,50,54,50,54,34,57,79,61,71,52,86,45,54,78,45,78,48,66,74,29,35,65,57,94,52,98,84,54,69,68,35,72,62,36,31,61,76,77,114

Sequence (79 aa):
LALMLPEFGTLAGVLSLLALADDPHPGPRTPDACLTGTLLLLQALGDSGIDAPLWCATRGAVAADGTEEVRPGQAQVWG